Protein AF-A0A3D5VJE9-F1 (afdb_monomer_lite)

Sequence (98 aa):
QIQETRSFSAADHLKVIDEHVGPNLFDYIIVNNQPIGAELLQRYAEEGAEPVKIDWDQLRRLQVRVLAADLLQPGQVAWHNPRALAKIVLTKIASQSH

pLDDT: mean 87.35, std 10.51, range [47.81, 95.62]

Structure (mmCIF, N/CA/C/O backbone):
data_AF-A0A3D5VJE9-F1
#
_entry.id   AF-A0A3D5VJE9-F1
#
loop_
_atom_site.group_PDB
_atom_site.id
_atom_site.type_symbol
_atom_site.label_atom_id
_atom_site.label_alt_id
_atom_site.label_comp_id
_atom_site.label_asym_id
_atom_site.label_entity_id
_atom_site.label_seq_id
_atom_site.pdbx_PDB_ins_code
_atom_site.Cartn_x
_atom_site.Cartn_y
_atom_site.Cartn_z
_atom_site.occupancy
_atom_site.B_iso_or_equiv
_atom_site.auth_seq_id
_atom_site.auth_comp_id
_atom_site.auth_asym_id
_atom_site.auth_atom_id
_atom_site.pdbx_PDB_model_num
ATOM 1 N N . GLN A 1 1 ? 5.516 -11.100 -2.038 1.00 52.16 1 GLN A N 1
ATOM 2 C CA . GLN A 1 1 ? 6.845 -11.761 -1.968 1.00 52.16 1 GLN A CA 1
ATOM 3 C C . GLN A 1 1 ? 6.814 -13.047 -2.788 1.00 52.16 1 GLN A C 1
ATOM 5 O O . GLN A 1 1 ? 5.750 -13.641 -2.903 1.00 52.16 1 GLN A O 1
ATOM 10 N N . ILE A 1 2 ? 7.959 -13.480 -3.337 1.00 51.78 2 ILE A N 1
ATOM 11 C CA . ILE A 1 2 ? 8.064 -14.558 -4.352 1.00 51.78 2 ILE A CA 1
ATOM 12 C C . ILE A 1 2 ? 7.675 -15.959 -3.822 1.00 51.78 2 ILE A C 1
ATOM 14 O O . ILE A 1 2 ? 7.455 -16.867 -4.616 1.00 51.78 2 ILE A O 1
ATOM 18 N N . GLN A 1 3 ? 7.514 -16.146 -2.506 1.00 47.81 3 GLN A N 1
ATOM 19 C CA . GLN A 1 3 ? 7.205 -17.460 -1.912 1.00 47.81 3 GLN A CA 1
ATOM 20 C C . GLN A 1 3 ? 5.959 -17.501 -1.012 1.00 47.81 3 GLN A C 1
ATOM 22 O O . GLN A 1 3 ? 5.559 -18.584 -0.606 1.00 47.81 3 GLN A O 1
ATOM 27 N N . GLU A 1 4 ? 5.312 -16.363 -0.746 1.00 54.59 4 GLU A N 1
ATOM 28 C CA . GLU A 1 4 ? 4.128 -16.313 0.132 1.00 54.59 4 GLU A CA 1
ATOM 29 C C . GLU A 1 4 ? 2.846 -15.913 -0.612 1.00 54.59 4 GLU A C 1
ATOM 31 O O . GLU A 1 4 ? 1.769 -16.392 -0.282 1.00 54.59 4 GLU A O 1
ATOM 36 N N . THR A 1 5 ? 2.942 -15.052 -1.633 1.00 59.22 5 THR A N 1
ATOM 37 C CA . THR A 1 5 ? 1.775 -14.334 -2.183 1.00 59.22 5 THR A CA 1
ATOM 38 C C . THR A 1 5 ? 1.803 -14.224 -3.705 1.00 59.22 5 THR A C 1
ATOM 40 O O . THR A 1 5 ? 1.567 -13.158 -4.279 1.00 59.22 5 THR A O 1
ATOM 43 N N . ARG A 1 6 ? 2.132 -15.324 -4.395 1.00 62.53 6 ARG A N 1
ATOM 44 C CA . ARG A 1 6 ? 2.125 -15.341 -5.865 1.00 62.53 6 ARG A CA 1
ATOM 45 C C . ARG A 1 6 ? 0.708 -15.023 -6.360 1.00 62.53 6 ARG A C 1
ATOM 47 O O . ARG A 1 6 ? -0.243 -15.702 -5.984 1.00 62.53 6 ARG A O 1
ATOM 54 N N . SER A 1 7 ? 0.575 -13.970 -7.161 1.00 72.44 7 SER A N 1
ATOM 55 C CA . SER A 1 7 ? -0.685 -13.497 -7.752 1.00 72.44 7 SER A CA 1
ATOM 56 C C . SER A 1 7 ? -1.771 -13.016 -6.796 1.00 72.44 7 SER A C 1
ATOM 58 O O . SER A 1 7 ? -2.896 -12.791 -7.240 1.00 72.44 7 SER A O 1
ATOM 60 N N . PHE A 1 8 ? -1.455 -12.788 -5.521 1.00 85.62 8 PHE A N 1
ATOM 61 C CA . PHE A 1 8 ? -2.442 -12.239 -4.597 1.00 85.62 8 PHE A CA 1
ATOM 62 C C . PHE A 1 8 ? -2.766 -10.787 -4.947 1.00 85.62 8 PHE A C 1
ATOM 64 O O . PHE A 1 8 ? -1.885 -9.928 -5.067 1.00 85.62 8 PHE A O 1
ATOM 71 N N . SER A 1 9 ? -4.057 -10.495 -5.038 1.00 91.94 9 SER A N 1
ATOM 72 C CA . SER A 1 9 ? -4.564 -9.131 -4.987 1.00 91.94 9 SER A CA 1
ATOM 73 C C . SER A 1 9 ? -4.491 -8.580 -3.561 1.00 91.94 9 SER A C 1
ATOM 75 O O . SER A 1 9 ? -4.343 -9.322 -2.588 1.00 91.94 9 SER A O 1
ATOM 77 N N . ALA A 1 10 ? -4.643 -7.266 -3.406 1.00 92.75 10 ALA A N 1
ATOM 78 C CA . ALA A 1 10 ? -4.773 -6.641 -2.089 1.00 92.75 10 ALA A CA 1
ATOM 79 C C . ALA A 1 10 ? -5.939 -7.241 -1.274 1.00 92.75 10 ALA A C 1
ATOM 81 O O . ALA A 1 10 ? -5.850 -7.339 -0.053 1.00 92.75 10 ALA A O 1
ATOM 82 N N . ALA A 1 11 ? -7.006 -7.688 -1.945 1.00 93.69 11 ALA A N 1
ATOM 83 C CA . ALA A 1 11 ? -8.129 -8.350 -1.293 1.00 93.69 11 ALA A CA 1
ATOM 84 C C . ALA A 1 11 ? -7.789 -9.767 -0.814 1.00 93.69 11 ALA A C 1
ATOM 86 O O . ALA A 1 11 ? -8.227 -10.157 0.264 1.00 93.69 11 ALA A O 1
ATOM 87 N N . ASP A 1 12 ? -6.982 -10.516 -1.569 1.00 93.25 12 ASP A N 1
ATOM 88 C CA . ASP A 1 12 ? -6.551 -11.858 -1.157 1.00 93.25 12 ASP A CA 1
ATOM 89 C C . ASP A 1 12 ? -5.649 -11.786 0.079 1.00 93.25 12 ASP A C 1
ATOM 91 O O . ASP A 1 12 ? -5.786 -12.601 0.986 1.00 93.25 12 ASP A O 1
ATOM 95 N N . HIS A 1 13 ? -4.801 -10.754 0.178 1.00 92.62 13 HIS A N 1
ATOM 96 C CA . HIS A 1 13 ? -4.040 -10.496 1.404 1.00 92.62 13 HIS A CA 1
ATOM 97 C C . HIS A 1 13 ? -4.971 -10.269 2.604 1.00 92.62 13 HIS A C 1
ATOM 99 O O . HIS A 1 13 ? -4.769 -10.874 3.653 1.00 92.62 13 HIS A O 1
ATOM 105 N N . LEU A 1 14 ? -6.003 -9.429 2.452 1.00 92.75 14 LEU A N 1
ATOM 106 C CA . LEU A 1 14 ? -6.957 -9.151 3.529 1.00 92.75 14 LEU A CA 1
ATOM 107 C C . LEU A 1 14 ? -7.725 -10.412 3.951 1.00 92.75 14 LEU A C 1
ATOM 109 O O . LEU A 1 14 ? -7.805 -10.696 5.141 1.00 92.75 14 LEU A O 1
ATOM 113 N N . LYS A 1 15 ? -8.208 -11.203 2.985 1.00 91.69 15 LYS A N 1
ATOM 114 C CA . LYS A 1 15 ? -8.903 -12.472 3.248 1.00 91.69 15 LYS A CA 1
ATOM 115 C C . LYS A 1 15 ? -8.055 -13.446 4.047 1.00 91.69 15 LYS A C 1
ATOM 117 O O . LYS A 1 15 ? -8.544 -14.002 5.020 1.00 91.69 15 LYS A O 1
ATOM 122 N N . VAL A 1 16 ? -6.794 -13.637 3.657 1.00 92.38 16 VAL A N 1
ATOM 123 C CA . VAL A 1 16 ? -5.907 -14.548 4.385 1.00 92.38 16 VAL A CA 1
ATOM 124 C C . VAL A 1 16 ? -5.707 -14.064 5.813 1.00 92.38 16 VAL A C 1
ATOM 126 O O . VAL A 1 16 ? -5.736 -14.877 6.729 1.00 92.38 16 VAL A O 1
ATOM 129 N N . ILE A 1 17 ? -5.556 -12.759 6.048 1.00 92.31 17 ILE A N 1
ATOM 130 C CA . ILE A 1 17 ? -5.446 -12.263 7.423 1.00 92.31 17 ILE A CA 1
ATOM 131 C C . ILE A 1 17 ? -6.750 -12.526 8.191 1.00 92.31 17 ILE A C 1
ATOM 133 O O . ILE A 1 17 ? -6.686 -13.097 9.278 1.00 92.31 17 ILE A O 1
ATOM 137 N N . ASP A 1 18 ? -7.912 -12.197 7.618 1.00 92.12 18 ASP A N 1
ATOM 138 C CA . ASP A 1 18 ? -9.228 -12.448 8.226 1.00 92.12 18 ASP A CA 1
ATOM 139 C C . ASP A 1 18 ? -9.449 -13.940 8.554 1.00 92.12 18 ASP A C 1
ATOM 141 O O . ASP A 1 18 ? -10.021 -14.267 9.592 1.00 92.12 18 ASP A O 1
ATOM 145 N N . GLU A 1 19 ? -8.962 -14.863 7.719 1.00 92.06 19 GLU A N 1
ATOM 146 C CA . GLU A 1 19 ? -9.009 -16.311 7.977 1.00 92.06 19 GLU A CA 1
ATOM 147 C C . GLU A 1 19 ? -8.200 -16.719 9.219 1.00 92.06 19 GLU A C 1
ATOM 149 O O . GLU A 1 19 ? -8.569 -17.668 9.911 1.00 92.06 19 GLU A O 1
ATOM 154 N N . HIS A 1 20 ? -7.115 -16.002 9.525 1.00 93.06 20 HIS A N 1
ATOM 155 C CA . HIS A 1 20 ? -6.239 -16.310 10.658 1.00 93.06 20 HIS A CA 1
ATOM 156 C C . HIS A 1 20 ? -6.679 -15.642 11.965 1.00 93.06 20 HIS A C 1
ATOM 158 O O . HIS A 1 20 ? -6.444 -16.201 13.037 1.00 93.06 20 HIS A O 1
ATOM 164 N N . VAL A 1 21 ? -7.275 -14.446 11.903 1.00 93.56 21 VAL A N 1
ATOM 165 C CA . VAL A 1 21 ? -7.561 -13.622 13.098 1.00 93.56 21 VAL A CA 1
ATOM 166 C C . VAL A 1 21 ? -9.046 -13.316 13.312 1.00 93.56 21 VAL A C 1
ATOM 168 O O . VAL A 1 21 ? -9.409 -12.774 14.355 1.00 93.56 21 VAL A O 1
ATOM 171 N N . GLY A 1 22 ? -9.905 -13.701 12.368 1.00 89.44 22 GLY A N 1
ATOM 172 C CA . GLY A 1 22 ? -11.334 -13.400 12.348 1.00 89.44 22 GLY A CA 1
ATOM 173 C C . GLY A 1 22 ? -11.680 -12.195 11.456 1.00 89.44 22 GLY A C 1
ATOM 174 O O . GLY A 1 22 ? -10.834 -11.332 11.223 1.00 89.44 22 GLY A O 1
ATOM 175 N N . PRO A 1 23 ? -12.928 -12.118 10.954 1.00 88.62 23 PRO A N 1
ATOM 176 C CA . PRO A 1 23 ? -13.353 -11.073 10.025 1.00 88.62 23 PRO A CA 1
ATOM 177 C C . PRO A 1 23 ? -13.542 -9.713 10.710 1.00 88.62 23 PRO A C 1
ATOM 179 O O . PRO A 1 23 ? -13.791 -9.636 11.914 1.00 88.62 23 PRO A O 1
ATOM 182 N N . ASN A 1 24 ? -13.556 -8.644 9.907 1.00 84.88 24 ASN A N 1
ATOM 183 C CA . ASN A 1 24 ? -13.854 -7.263 10.322 1.00 84.88 24 ASN A CA 1
ATOM 184 C C . ASN A 1 24 ? -12.845 -6.651 11.312 1.00 84.88 24 ASN A C 1
ATOM 186 O O . ASN A 1 24 ? -13.200 -5.748 12.070 1.00 84.88 24 ASN A O 1
ATOM 190 N N . LEU A 1 25 ? -11.590 -7.111 11.307 1.00 90.00 25 LEU A N 1
ATOM 191 C CA . LEU A 1 25 ? -10.537 -6.497 12.121 1.00 90.00 25 LEU A CA 1
ATOM 192 C C . LEU A 1 25 ? -10.061 -5.149 11.551 1.00 90.00 25 LEU A C 1
ATOM 194 O O . LEU A 1 25 ? -9.640 -4.271 12.303 1.00 90.00 25 LEU A O 1
ATOM 198 N N . PHE A 1 26 ? -10.106 -4.980 10.227 1.00 92.06 26 PHE A N 1
ATOM 199 C CA . PHE A 1 26 ? -9.548 -3.811 9.549 1.00 92.06 26 PHE A CA 1
ATOM 200 C C . PHE A 1 26 ? -10.631 -2.894 8.984 1.00 92.06 26 PHE A C 1
ATOM 202 O O . PHE A 1 26 ? -11.369 -3.266 8.075 1.00 92.06 26 PHE A O 1
ATOM 209 N N . ASP A 1 27 ? -10.648 -1.641 9.439 1.00 91.88 27 ASP A N 1
ATOM 210 C CA . ASP A 1 27 ? -11.508 -0.597 8.866 1.00 91.88 27 ASP A CA 1
ATOM 211 C C . ASP A 1 27 ? -10.982 -0.053 7.528 1.00 91.88 27 ASP A C 1
ATOM 213 O O . ASP A 1 27 ? -11.751 0.434 6.691 1.00 91.88 27 ASP A O 1
ATOM 217 N N . TYR A 1 28 ? -9.658 -0.085 7.338 1.00 94.12 28 TYR A N 1
ATOM 218 C CA . TYR A 1 28 ? -8.969 0.516 6.197 1.00 94.12 28 TYR A CA 1
ATOM 219 C C . TYR A 1 28 ? -7.888 -0.394 5.629 1.00 94.12 28 TYR A C 1
ATOM 221 O O . TYR A 1 28 ? -7.193 -1.093 6.360 1.00 94.12 28 TYR A O 1
ATOM 229 N N . ILE A 1 29 ? -7.675 -0.270 4.322 1.00 94.88 29 ILE A N 1
ATOM 230 C CA . ILE A 1 29 ? -6.505 -0.792 3.618 1.00 94.88 29 ILE A CA 1
ATOM 231 C C . ILE A 1 29 ? -5.879 0.339 2.804 1.00 94.88 29 ILE A C 1
ATOM 233 O O . ILE A 1 29 ? -6.589 1.103 2.147 1.00 94.88 29 ILE A O 1
ATOM 237 N N . ILE A 1 30 ? -4.553 0.463 2.854 1.00 95.62 30 ILE A N 1
ATOM 238 C CA . ILE A 1 30 ? -3.808 1.444 2.062 1.00 95.62 30 ILE A CA 1
ATOM 239 C C . ILE A 1 30 ? -3.157 0.720 0.883 1.00 95.62 30 ILE A C 1
ATOM 241 O O . ILE A 1 30 ? -2.448 -0.263 1.084 1.00 95.62 30 ILE A O 1
ATOM 245 N N . VAL A 1 31 ? -3.381 1.203 -0.340 1.00 94.50 31 VAL A N 1
ATOM 246 C CA . VAL A 1 31 ? -2.839 0.601 -1.569 1.00 94.50 31 VAL A CA 1
ATOM 247 C C . VAL A 1 31 ? -2.087 1.629 -2.412 1.00 94.50 31 VAL A C 1
ATOM 249 O O . VAL A 1 31 ? -2.455 2.804 -2.468 1.00 94.50 31 VAL A O 1
ATOM 252 N N . ASN A 1 32 ? -1.029 1.184 -3.093 1.00 93.38 32 ASN A N 1
ATOM 253 C CA . ASN A 1 32 ? -0.314 2.022 -4.051 1.00 93.38 32 ASN A CA 1
ATOM 254 C C . ASN A 1 32 ? -1.087 2.106 -5.375 1.00 93.38 32 ASN A C 1
ATOM 256 O O . ASN A 1 32 ? -1.290 1.083 -6.020 1.00 93.38 32 ASN A O 1
ATOM 260 N N . ASN A 1 33 ? -1.435 3.316 -5.809 1.00 90.75 33 ASN A N 1
ATOM 261 C CA . ASN A 1 33 ? -2.095 3.574 -7.093 1.00 90.75 33 ASN A CA 1
ATOM 262 C C . ASN A 1 33 ? -1.150 4.157 -8.158 1.00 90.75 33 ASN A C 1
ATOM 264 O O . ASN A 1 33 ? -1.563 4.409 -9.289 1.00 90.75 33 ASN A O 1
ATOM 268 N N . GLN A 1 34 ? 0.122 4.361 -7.812 1.00 91.44 34 GLN A N 1
ATOM 269 C CA . GLN A 1 34 ? 1.119 4.843 -8.756 1.00 91.44 34 GLN A CA 1
ATOM 270 C C . GLN A 1 34 ? 1.531 3.721 -9.719 1.00 91.44 34 GLN A C 1
ATOM 272 O O . GLN A 1 34 ? 1.889 2.632 -9.251 1.00 91.44 34 GLN A O 1
ATOM 277 N N . PRO A 1 35 ? 1.558 3.966 -11.041 1.00 88.75 35 PRO A N 1
ATOM 278 C CA . PRO A 1 35 ? 2.073 2.995 -11.996 1.00 88.75 35 PRO A CA 1
ATOM 279 C C . PRO A 1 35 ? 3.566 2.734 -11.758 1.00 88.75 35 PRO A C 1
ATOM 281 O O . PRO A 1 35 ? 4.351 3.657 -11.531 1.00 88.75 35 PRO A O 1
ATOM 284 N N . ILE A 1 36 ? 3.965 1.465 -11.841 1.00 89.56 36 ILE A N 1
ATOM 285 C CA . ILE A 1 36 ? 5.371 1.051 -11.793 1.00 89.56 36 ILE A CA 1
ATOM 286 C C . ILE A 1 36 ? 5.919 1.071 -13.224 1.00 89.56 36 ILE A C 1
ATOM 288 O O . ILE A 1 36 ? 5.271 0.582 -14.148 1.00 89.56 36 ILE A O 1
ATOM 292 N N . GLY A 1 37 ? 7.106 1.652 -13.413 1.00 89.56 37 GLY A N 1
ATOM 293 C CA . GLY A 1 37 ? 7.751 1.737 -14.725 1.00 89.56 37 GLY A CA 1
ATOM 294 C C . GLY A 1 37 ? 8.053 0.360 -15.328 1.00 89.56 37 GLY A C 1
ATOM 295 O O . GLY A 1 37 ? 8.382 -0.580 -14.607 1.00 89.56 37 GLY A O 1
ATOM 296 N N . ALA A 1 38 ? 7.976 0.254 -16.658 1.00 89.62 38 ALA A N 1
ATOM 297 C CA . ALA A 1 38 ? 8.102 -1.013 -17.386 1.00 89.62 38 ALA A CA 1
ATOM 298 C C . ALA A 1 38 ? 9.426 -1.754 -17.120 1.00 89.62 38 ALA A C 1
ATOM 300 O O . ALA A 1 38 ? 9.418 -2.967 -16.949 1.00 89.62 38 ALA A O 1
ATOM 301 N N . GLU A 1 39 ? 10.541 -1.029 -17.017 1.00 89.81 39 GLU A N 1
ATOM 302 C CA . GLU A 1 39 ? 11.856 -1.606 -16.701 1.00 89.81 39 GLU A CA 1
ATOM 303 C C . GLU A 1 39 ? 11.866 -2.291 -15.325 1.00 89.81 39 GLU A C 1
ATOM 305 O O . GLU A 1 39 ? 12.363 -3.405 -15.166 1.00 89.81 39 GLU A O 1
ATOM 310 N N . LEU A 1 40 ? 11.247 -1.654 -14.328 1.00 88.38 40 LEU A N 1
ATOM 311 C CA . LEU A 1 40 ? 11.162 -2.195 -12.976 1.00 88.38 40 LEU A CA 1
ATOM 312 C C . LEU A 1 40 ? 10.185 -3.376 -12.898 1.00 88.38 40 LEU A C 1
ATOM 314 O O . LEU A 1 40 ? 10.451 -4.346 -12.192 1.00 88.38 40 LEU A O 1
ATOM 318 N N . LEU A 1 41 ? 9.086 -3.329 -13.658 1.00 89.81 41 LEU A N 1
ATOM 319 C CA . LEU A 1 41 ? 8.179 -4.469 -13.819 1.00 89.81 41 LEU A CA 1
ATOM 320 C C . LEU A 1 41 ? 8.885 -5.673 -14.442 1.00 89.81 41 LEU A C 1
ATOM 322 O O . LEU A 1 41 ? 8.683 -6.792 -13.977 1.00 89.81 41 LEU A O 1
ATOM 326 N N . GLN A 1 42 ? 9.714 -5.448 -15.463 1.00 90.19 42 GLN A N 1
ATOM 327 C CA . GLN A 1 42 ? 10.480 -6.509 -16.103 1.00 90.19 42 GLN A CA 1
ATOM 328 C C . GLN A 1 42 ? 11.471 -7.141 -15.122 1.00 90.19 42 GLN A C 1
ATOM 330 O O . GLN A 1 42 ? 11.469 -8.361 -14.985 1.00 90.19 42 GLN A O 1
ATOM 335 N N . ARG A 1 43 ? 12.243 -6.331 -14.382 1.00 88.94 43 ARG A N 1
ATOM 336 C CA . ARG A 1 43 ? 13.147 -6.844 -13.338 1.00 88.94 43 ARG A CA 1
ATOM 337 C C . ARG A 1 43 ? 12.387 -7.692 -12.315 1.00 88.94 43 ARG A C 1
ATOM 339 O O . ARG A 1 43 ? 12.823 -8.791 -11.992 1.00 88.94 43 ARG A O 1
ATOM 346 N N . TYR A 1 44 ? 11.238 -7.217 -11.830 1.00 86.31 44 TYR A N 1
ATOM 347 C CA . TYR A 1 44 ? 10.432 -8.005 -10.896 1.00 86.31 44 TYR A CA 1
ATOM 348 C C . TYR A 1 44 ? 9.942 -9.314 -11.510 1.00 86.31 44 TYR A C 1
ATOM 350 O O . TYR A 1 44 ? 10.036 -10.347 -10.851 1.00 86.31 44 TYR A O 1
ATOM 358 N N . ALA A 1 45 ? 9.502 -9.307 -12.768 1.00 86.88 45 ALA A N 1
ATOM 359 C CA . ALA A 1 45 ? 9.082 -10.521 -13.457 1.00 86.88 45 ALA A CA 1
ATOM 360 C C . ALA A 1 45 ? 10.234 -11.533 -13.618 1.00 86.88 45 ALA A C 1
ATOM 362 O O . ALA A 1 45 ? 10.015 -12.728 -13.418 1.00 86.88 45 ALA A O 1
ATOM 363 N N . GLU A 1 46 ? 11.453 -11.070 -13.919 1.00 88.75 46 GLU A N 1
ATOM 364 C CA . GLU A 1 46 ? 12.672 -11.895 -13.984 1.00 88.75 46 GLU A CA 1
ATOM 365 C C . GLU A 1 46 ? 13.017 -12.519 -12.621 1.00 88.75 46 GLU A C 1
ATOM 367 O O . GLU A 1 46 ? 13.427 -13.677 -12.549 1.00 88.75 46 GLU A O 1
ATOM 372 N N . GLU A 1 47 ? 12.771 -11.791 -11.529 1.00 85.88 47 GLU A N 1
ATOM 373 C CA . GLU A 1 47 ? 12.893 -12.288 -10.153 1.00 85.88 47 GLU A CA 1
ATOM 374 C C . GLU A 1 47 ? 11.702 -13.177 -9.729 1.00 85.88 47 GLU A C 1
ATOM 376 O O . GLU A 1 47 ? 11.701 -13.749 -8.640 1.00 85.88 47 GLU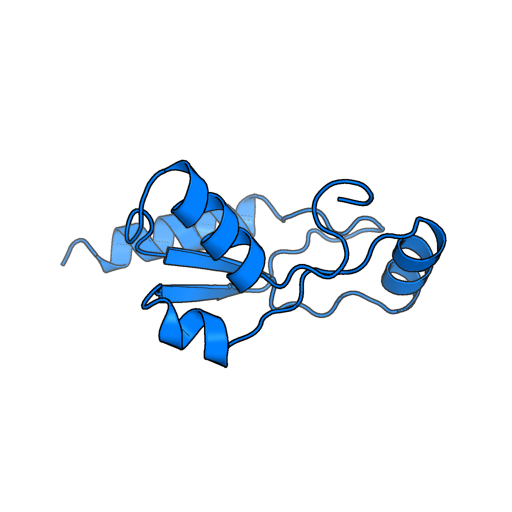 A O 1
ATOM 381 N N . GLY A 1 48 ? 10.677 -13.335 -10.575 1.00 82.94 48 GLY A N 1
ATOM 382 C CA . GLY A 1 48 ? 9.466 -14.105 -10.277 1.00 82.94 48 GLY A CA 1
ATOM 383 C C . GLY A 1 48 ? 8.465 -13.385 -9.365 1.00 82.94 48 GLY A C 1
ATOM 384 O O . GLY A 1 48 ? 7.563 -14.028 -8.819 1.00 82.94 48 GLY A O 1
ATOM 385 N N . ALA A 1 49 ? 8.626 -12.0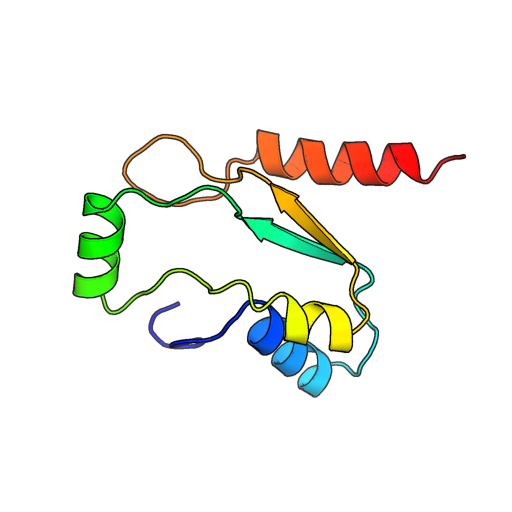74 -9.188 1.00 83.69 49 ALA A N 1
ATOM 386 C CA . ALA A 1 49 ? 7.730 -11.184 -8.465 1.00 83.69 49 ALA A CA 1
ATOM 387 C C . ALA A 1 49 ? 6.778 -10.447 -9.419 1.00 83.69 49 ALA A C 1
ATOM 389 O O . ALA A 1 49 ? 7.101 -10.143 -10.564 1.00 83.69 49 ALA A O 1
ATOM 390 N N . GLU A 1 50 ? 5.601 -10.091 -8.915 1.00 84.75 50 GLU A N 1
ATOM 391 C CA . GLU A 1 50 ? 4.659 -9.225 -9.618 1.00 84.75 50 GLU A CA 1
ATOM 392 C C . GLU A 1 50 ? 4.076 -8.186 -8.651 1.00 84.75 50 GLU A C 1
ATOM 394 O O . GLU A 1 50 ? 3.986 -8.451 -7.445 1.00 84.75 50 GLU A O 1
ATOM 399 N N . PRO A 1 51 ? 3.689 -6.996 -9.139 1.00 85.94 51 PRO A N 1
ATOM 400 C CA . PRO A 1 51 ? 2.981 -6.029 -8.316 1.00 85.94 51 PRO A CA 1
ATOM 401 C C . PRO A 1 51 ? 1.657 -6.591 -7.804 1.00 85.94 51 PRO A C 1
ATOM 403 O O . PRO A 1 51 ? 0.924 -7.265 -8.530 1.00 85.94 51 PRO A O 1
ATOM 406 N N . VAL A 1 52 ? 1.309 -6.230 -6.570 1.00 89.12 52 VAL A N 1
ATOM 407 C CA . VAL A 1 52 ? 0.008 -6.564 -5.986 1.00 89.12 52 VAL A CA 1
ATOM 408 C C . VAL A 1 52 ? -1.096 -5.881 -6.791 1.00 89.12 52 VAL A C 1
ATOM 410 O O . VAL A 1 52 ? -1.110 -4.658 -6.942 1.00 89.12 52 VAL A O 1
ATOM 413 N N . LYS A 1 53 ? -2.042 -6.672 -7.301 1.00 90.19 53 LYS A N 1
ATOM 414 C CA . LYS A 1 53 ? -3.205 -6.159 -8.035 1.00 90.19 53 LYS A CA 1
ATOM 415 C C . LYS A 1 53 ? -4.215 -5.545 -7.069 1.00 90.19 53 LYS A C 1
ATOM 417 O O . LYS A 1 53 ? -4.481 -6.103 -6.005 1.00 90.19 53 LYS A O 1
ATOM 422 N N . ILE A 1 54 ? -4.833 -4.433 -7.459 1.00 91.81 54 ILE A N 1
ATOM 423 C CA . ILE A 1 54 ? -5.948 -3.848 -6.707 1.00 91.81 54 ILE A CA 1
ATOM 424 C C . ILE A 1 54 ? -7.259 -4.340 -7.325 1.00 91.81 54 ILE A C 1
ATOM 426 O O . ILE A 1 54 ? -7.717 -3.811 -8.337 1.00 91.81 54 ILE A O 1
ATOM 430 N N . ASP A 1 55 ? -7.858 -5.362 -6.715 1.00 92.31 55 ASP A N 1
ATOM 431 C CA . ASP A 1 55 ? -9.211 -5.817 -7.050 1.00 92.31 55 ASP A CA 1
ATOM 432 C C . ASP A 1 55 ? -10.236 -4.961 -6.290 1.00 92.31 55 ASP A C 1
ATOM 434 O O . ASP A 1 55 ? -10.608 -5.243 -5.148 1.00 92.31 55 ASP A O 1
ATOM 438 N N . TRP A 1 56 ? -10.656 -3.863 -6.919 1.00 91.94 56 TRP A N 1
ATOM 439 C CA . TRP A 1 56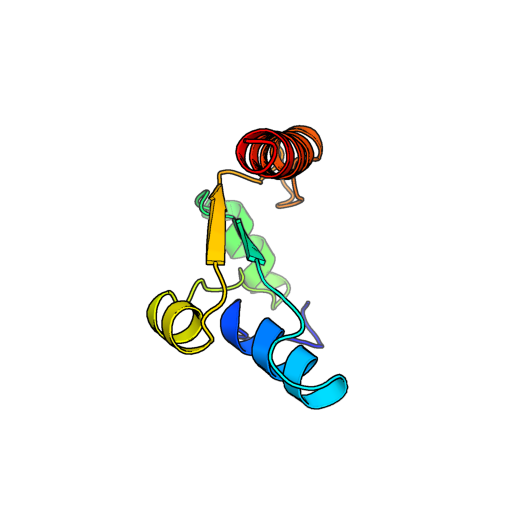 ? -11.597 -2.908 -6.333 1.00 91.94 56 TRP A CA 1
ATOM 440 C C . TRP A 1 56 ? -12.944 -3.531 -5.977 1.00 91.94 56 TRP A C 1
ATOM 442 O O . TRP A 1 56 ? -13.553 -3.144 -4.979 1.00 91.94 56 TRP A O 1
ATOM 452 N N . ASP A 1 57 ? -13.418 -4.481 -6.779 1.00 92.62 57 ASP A N 1
ATOM 453 C CA . ASP A 1 57 ? -14.726 -5.090 -6.574 1.00 92.62 57 ASP A CA 1
ATOM 454 C C . ASP A 1 57 ? -14.700 -6.067 -5.402 1.00 92.62 57 ASP A C 1
ATOM 456 O O . ASP A 1 57 ? -15.623 -6.054 -4.584 1.00 92.62 57 ASP A O 1
ATOM 460 N N . GLN A 1 58 ? -13.629 -6.852 -5.247 1.00 93.12 58 GLN A N 1
ATOM 461 C CA . GLN A 1 58 ? -13.442 -7.630 -4.025 1.00 93.12 58 GLN A CA 1
ATOM 462 C C . GLN A 1 58 ? -13.291 -6.746 -2.791 1.00 93.12 58 GLN A C 1
ATOM 464 O O . GLN A 1 58 ? -13.963 -7.002 -1.795 1.00 93.12 58 GLN A O 1
ATOM 469 N N . LEU A 1 59 ? -12.447 -5.710 -2.838 1.00 92.62 59 LEU A N 1
ATOM 470 C CA . LEU A 1 59 ? -12.231 -4.843 -1.675 1.00 92.62 59 LEU A CA 1
ATOM 471 C C . LEU A 1 59 ? -13.539 -4.184 -1.212 1.00 92.62 59 LEU A C 1
ATOM 473 O O . LEU A 1 59 ? -13.806 -4.127 -0.015 1.00 92.62 59 LEU A O 1
ATOM 477 N N . ARG A 1 60 ? -14.408 -3.775 -2.148 1.00 89.94 60 ARG A N 1
ATOM 478 C CA . ARG A 1 60 ? -15.758 -3.277 -1.825 1.00 89.94 60 ARG A CA 1
ATOM 479 C C . ARG A 1 60 ? -16.623 -4.329 -1.130 1.00 89.94 60 ARG A C 1
ATOM 481 O O . ARG A 1 60 ? -17.347 -3.988 -0.198 1.00 89.94 60 ARG A O 1
ATOM 488 N N . ARG A 1 61 ? -16.564 -5.594 -1.565 1.00 91.50 61 ARG A N 1
ATOM 489 C CA . ARG A 1 61 ? -17.318 -6.701 -0.944 1.00 91.50 61 ARG A CA 1
ATOM 490 C C . ARG A 1 61 ? -16.822 -7.039 0.459 1.00 91.50 61 ARG A C 1
ATOM 492 O O . ARG A 1 61 ? -17.631 -7.443 1.281 1.00 91.50 61 ARG A O 1
ATOM 499 N N . LEU A 1 62 ? -15.533 -6.838 0.730 1.00 90.44 62 LEU A N 1
ATOM 500 C CA . LEU A 1 62 ? -14.936 -7.007 2.060 1.00 90.44 62 LEU A CA 1
ATOM 501 C C . LEU A 1 62 ? -15.269 -5.851 3.022 1.00 90.44 62 LEU A C 1
ATOM 503 O O . LEU A 1 62 ? -14.812 -5.856 4.155 1.00 90.44 62 LEU A O 1
ATOM 507 N N . GLN A 1 63 ? -16.049 -4.853 2.581 1.00 89.56 63 GLN A N 1
ATOM 508 C CA . GLN A 1 63 ? -16.507 -3.706 3.381 1.00 89.56 63 GLN A CA 1
ATOM 509 C C . GLN A 1 63 ? -15.384 -2.870 4.030 1.00 89.56 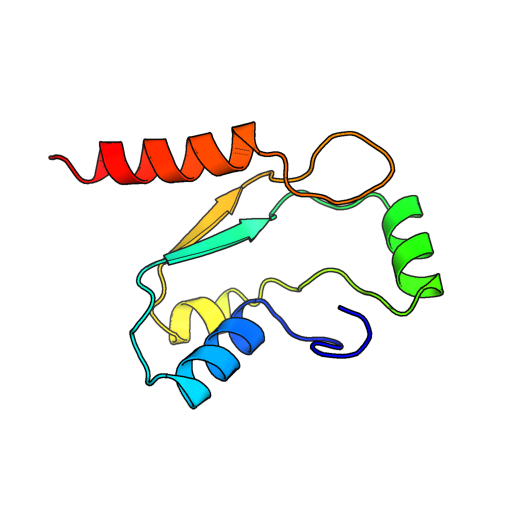63 GLN A C 1
ATOM 511 O O . GLN A 1 63 ? -15.654 -2.021 4.880 1.00 89.56 63 GLN A O 1
ATOM 516 N N . VAL A 1 64 ? -14.142 -3.032 3.568 1.00 92.81 64 VAL A N 1
ATOM 517 C CA . VAL A 1 64 ? -12.989 -2.233 3.988 1.00 92.81 64 VAL A CA 1
ATOM 518 C C . VAL A 1 64 ? -12.932 -0.918 3.207 1.00 92.81 64 VAL A C 1
ATOM 520 O O . VAL A 1 64 ? -13.227 -0.853 2.009 1.00 92.81 64 VAL A O 1
ATOM 523 N N . ARG A 1 65 ? -12.520 0.168 3.863 1.00 93.50 65 ARG A N 1
ATOM 524 C CA . ARG A 1 65 ? -12.331 1.465 3.202 1.00 93.50 65 ARG A CA 1
ATOM 525 C C . ARG A 1 65 ? -10.945 1.528 2.561 1.00 93.50 65 ARG A C 1
ATOM 527 O O . ARG A 1 65 ? -9.926 1.511 3.248 1.00 93.50 65 ARG A O 1
ATOM 534 N N . VAL A 1 66 ? -10.900 1.649 1.238 1.00 94.94 66 VAL A N 1
ATOM 535 C CA . VAL A 1 66 ? -9.636 1.690 0.490 1.00 94.94 66 VAL A CA 1
ATOM 536 C C . VAL A 1 66 ? -9.081 3.114 0.438 1.00 94.94 66 VAL A C 1
ATOM 538 O O . VAL A 1 66 ? -9.745 4.030 -0.046 1.00 94.94 66 VAL A O 1
ATOM 541 N N . LEU A 1 67 ? -7.848 3.297 0.910 1.00 94.81 67 LEU A N 1
ATOM 542 C CA . LEU A 1 67 ? -7.067 4.525 0.771 1.00 94.81 67 LEU A CA 1
ATOM 543 C C . LEU A 1 67 ? -6.001 4.312 -0.305 1.00 94.81 67 LEU A C 1
ATOM 545 O O . LEU A 1 67 ? -5.017 3.608 -0.092 1.00 94.81 67 LEU A O 1
ATOM 549 N N . ALA A 1 68 ? -6.202 4.913 -1.471 1.00 94.31 68 ALA A N 1
ATOM 550 C CA . ALA A 1 68 ? -5.310 4.762 -2.612 1.00 94.31 68 ALA A CA 1
ATOM 551 C C . ALA A 1 68 ? -4.469 6.021 -2.807 1.00 94.31 68 ALA A C 1
ATOM 553 O O . ALA A 1 68 ? -5.006 7.129 -2.785 1.00 94.31 68 ALA A O 1
ATOM 554 N N . ALA A 1 69 ? -3.163 5.862 -3.000 1.00 94.19 69 ALA A N 1
ATOM 555 C CA . ALA A 1 69 ? -2.271 6.995 -3.209 1.00 94.19 69 ALA A CA 1
ATOM 556 C C . ALA A 1 69 ? -0.996 6.603 -3.947 1.00 94.19 69 ALA A C 1
ATOM 558 O O . ALA A 1 69 ? -0.662 5.422 -4.062 1.00 94.19 69 ALA A O 1
ATOM 559 N N . ASP A 1 70 ? -0.256 7.619 -4.377 1.00 93.56 70 ASP A 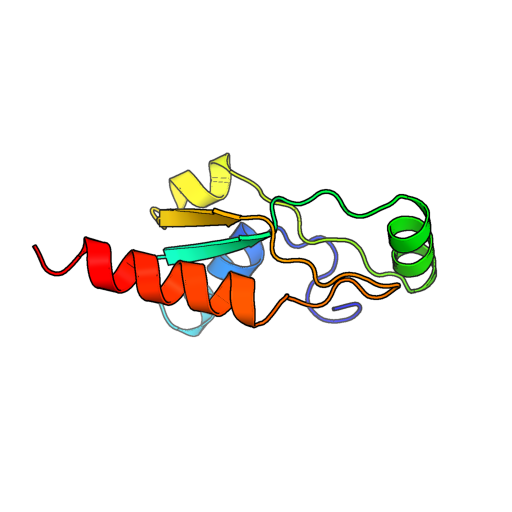N 1
ATOM 560 C CA . ASP A 1 70 ? 1.074 7.438 -4.932 1.00 93.56 70 ASP A CA 1
ATOM 561 C C . ASP A 1 70 ? 2.066 7.229 -3.796 1.00 93.56 70 ASP A C 1
ATOM 563 O O . ASP A 1 70 ? 2.397 8.146 -3.037 1.00 93.56 70 ASP A O 1
ATOM 567 N N . LEU A 1 71 ? 2.472 5.974 -3.634 1.00 93.19 71 LEU A N 1
ATOM 568 C CA . LEU A 1 71 ? 3.237 5.533 -2.483 1.00 93.19 71 LEU A CA 1
ATOM 569 C C . LEU A 1 71 ? 4.649 5.127 -2.842 1.00 93.19 71 LEU A C 1
ATOM 571 O O . LEU A 1 71 ? 5.350 4.717 -1.931 1.00 93.19 71 LEU A O 1
ATOM 575 N N . LEU A 1 72 ? 5.095 5.198 -4.093 1.00 91.38 72 LEU A N 1
ATOM 576 C CA . LEU A 1 72 ? 6.440 4.740 -4.430 1.00 91.38 72 LEU A CA 1
ATOM 577 C C . LEU A 1 72 ? 7.474 5.819 -4.116 1.00 91.38 72 LEU A C 1
ATOM 579 O O . LEU A 1 72 ? 7.280 7.012 -4.362 1.00 91.38 72 LEU A O 1
ATOM 583 N N . GLN A 1 73 ? 8.606 5.397 -3.562 1.00 89.25 73 GLN A N 1
ATOM 584 C CA . GLN A 1 73 ? 9.786 6.246 -3.510 1.00 89.25 73 GLN A CA 1
ATOM 585 C C . GLN A 1 73 ? 10.409 6.372 -4.913 1.00 89.25 73 GLN A C 1
ATOM 587 O O . GLN A 1 73 ? 10.346 5.425 -5.701 1.00 89.25 73 GLN A O 1
ATOM 592 N N . PRO A 1 74 ? 11.058 7.501 -5.237 1.00 80.56 74 PRO A N 1
ATOM 593 C CA . PRO A 1 74 ? 11.865 7.600 -6.448 1.00 80.56 74 PRO A CA 1
ATOM 594 C C . PRO A 1 74 ? 13.031 6.601 -6.419 1.00 80.56 74 PRO A C 1
ATOM 596 O O . PRO A 1 74 ? 13.687 6.447 -5.389 1.00 80.56 74 PRO A O 1
ATOM 599 N N . GLY A 1 75 ? 13.327 5.962 -7.553 1.00 79.88 75 GLY A N 1
ATOM 600 C CA . GLY A 1 75 ? 14.501 5.101 -7.709 1.00 79.88 75 GLY A CA 1
ATOM 601 C C . GLY A 1 75 ? 14.219 3.806 -8.466 1.00 79.88 75 GLY A C 1
ATOM 602 O O . GLY A 1 75 ? 13.196 3.662 -9.127 1.00 79.88 75 GLY A O 1
ATOM 603 N N . GLN A 1 76 ? 15.154 2.860 -8.358 1.00 74.38 76 GLN A N 1
ATOM 604 C CA . GLN A 1 76 ? 15.105 1.563 -9.050 1.00 74.38 76 GLN A CA 1
ATOM 605 C C . GLN A 1 76 ? 14.441 0.448 -8.228 1.00 74.38 76 GLN A C 1
ATOM 607 O O . GLN A 1 76 ? 14.540 -0.724 -8.584 1.00 74.38 76 GLN A O 1
ATOM 612 N N . VAL A 1 77 ? 13.815 0.791 -7.099 1.00 79.56 77 VAL A N 1
ATOM 613 C CA . VAL A 1 77 ? 13.154 -0.166 -6.208 1.00 79.56 77 VAL A CA 1
ATOM 614 C C . VAL A 1 77 ? 11.810 0.412 -5.778 1.00 79.56 77 VAL A C 1
ATOM 616 O O . VAL A 1 77 ? 11.756 1.533 -5.272 1.00 79.56 77 VAL A O 1
ATOM 619 N N . ALA A 1 78 ? 10.733 -0.355 -5.953 1.00 82.56 78 ALA A N 1
ATOM 620 C CA . ALA A 1 78 ? 9.360 0.025 -5.624 1.00 82.56 78 ALA A CA 1
ATOM 621 C C . ALA A 1 78 ? 9.070 -0.104 -4.117 1.00 82.56 78 ALA A C 1
ATOM 623 O O . ALA A 1 78 ? 8.153 -0.810 -3.700 1.00 82.56 78 ALA A O 1
ATOM 624 N N . TRP A 1 79 ? 9.866 0.558 -3.279 1.00 88.44 79 TRP A N 1
ATOM 625 C CA . TRP A 1 79 ? 9.553 0.688 -1.855 1.00 88.44 79 TRP A CA 1
ATOM 626 C C . TRP A 1 79 ? 8.571 1.822 -1.602 1.00 88.44 79 TRP A C 1
ATOM 628 O O . TRP A 1 79 ? 8.470 2.777 -2.377 1.00 88.44 79 TRP A O 1
ATOM 638 N N . HIS A 1 80 ? 7.875 1.728 -0.472 1.00 89.62 80 HIS A N 1
ATOM 639 C CA . HIS A 1 80 ? 6.983 2.787 -0.046 1.00 89.62 80 HIS A CA 1
ATOM 640 C C . HIS A 1 80 ? 7.754 4.045 0.369 1.00 89.62 80 HIS A C 1
ATOM 642 O O . HIS A 1 80 ? 8.689 3.984 1.162 1.00 89.62 80 HIS A O 1
ATOM 648 N N . ASN A 1 81 ? 7.317 5.203 -0.120 1.00 92.88 81 ASN A N 1
ATOM 649 C CA . ASN A 1 81 ? 7.758 6.508 0.334 1.00 92.88 81 ASN A CA 1
ATOM 650 C C . ASN A 1 81 ? 7.205 6.754 1.750 1.00 92.88 81 ASN A C 1
ATOM 652 O O . ASN A 1 81 ? 5.994 6.957 1.909 1.00 92.88 81 ASN A O 1
ATOM 656 N N . PRO A 1 82 ? 8.063 6.804 2.785 1.00 92.12 82 PRO A N 1
ATOM 657 C CA . PRO A 1 82 ? 7.609 6.914 4.168 1.00 92.12 82 PRO A CA 1
ATOM 658 C C . PRO A 1 82 ? 6.875 8.233 4.440 1.00 92.12 82 PRO A C 1
ATOM 660 O O . PRO A 1 82 ? 5.953 8.264 5.251 1.00 92.12 82 PRO A O 1
ATOM 663 N N . ARG A 1 83 ? 7.225 9.322 3.738 1.00 93.69 83 ARG A N 1
ATOM 664 C CA . ARG A 1 83 ? 6.543 10.618 3.887 1.00 93.69 83 ARG A CA 1
ATOM 665 C C . ARG A 1 83 ? 5.139 10.587 3.292 1.00 93.69 83 ARG A C 1
ATOM 667 O O . ARG A 1 83 ? 4.220 11.133 3.897 1.00 93.69 83 ARG A O 1
ATOM 674 N N . ALA A 1 84 ? 4.972 9.956 2.129 1.00 92.88 84 ALA A N 1
ATOM 675 C CA . ALA A 1 84 ? 3.661 9.803 1.499 1.00 92.88 84 ALA A CA 1
ATOM 676 C C . ALA A 1 84 ? 2.741 8.929 2.362 1.00 92.88 84 ALA A C 1
ATOM 678 O O . ALA A 1 84 ? 1.606 9.316 2.638 1.00 92.88 84 ALA A O 1
ATOM 679 N N . LEU A 1 85 ? 3.266 7.808 2.869 1.00 93.50 85 LEU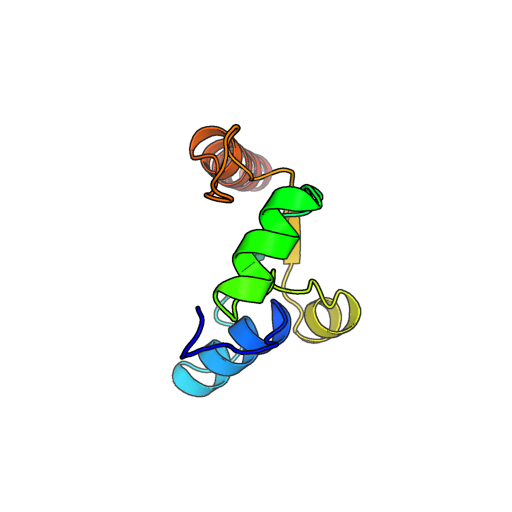 A N 1
ATOM 680 C CA . LEU A 1 85 ? 2.525 6.913 3.753 1.00 93.50 85 LEU A CA 1
ATOM 681 C C . LEU A 1 85 ? 2.110 7.614 5.056 1.00 93.50 85 LEU A C 1
ATOM 683 O O . LEU A 1 85 ? 0.932 7.607 5.411 1.00 93.50 85 LEU A O 1
ATOM 687 N N . ALA A 1 86 ? 3.049 8.289 5.730 1.00 94.06 86 ALA A N 1
ATOM 688 C CA . ALA A 1 86 ? 2.763 9.037 6.954 1.00 94.06 86 ALA A CA 1
ATOM 689 C C . ALA A 1 86 ? 1.711 10.131 6.729 1.00 94.06 86 ALA A C 1
ATOM 691 O O . ALA A 1 86 ? 0.808 10.298 7.547 1.00 94.06 86 ALA A O 1
ATOM 692 N N . LYS A 1 87 ? 1.786 10.849 5.600 1.00 94.44 87 LYS A N 1
ATOM 693 C CA . LYS A 1 87 ? 0.804 11.877 5.242 1.00 94.44 87 LYS A CA 1
ATOM 694 C C . LYS A 1 87 ? -0.610 11.303 5.170 1.00 94.44 87 LYS A C 1
ATOM 696 O O . LYS A 1 87 ? -1.511 11.897 5.747 1.00 94.44 87 LYS A O 1
ATOM 701 N N . ILE A 1 88 ? -0.810 10.157 4.517 1.00 94.81 88 ILE A N 1
ATOM 702 C CA . ILE A 1 88 ? -2.139 9.529 4.405 1.00 94.81 88 ILE A CA 1
ATOM 703 C C . ILE A 1 88 ? -2.692 9.174 5.778 1.00 94.81 88 ILE A C 1
ATOM 705 O O . ILE A 1 88 ? -3.837 9.509 6.076 1.00 94.81 88 ILE A O 1
ATOM 709 N N . VAL A 1 89 ? -1.878 8.532 6.617 1.00 93.38 89 VAL A N 1
ATOM 710 C CA . VAL A 1 89 ? -2.294 8.119 7.962 1.00 93.38 89 VAL A CA 1
ATOM 711 C C . VAL A 1 89 ? -2.670 9.340 8.802 1.00 93.38 89 VAL A C 1
ATOM 713 O O . VAL A 1 89 ? -3.762 9.388 9.364 1.00 93.38 89 VAL A O 1
ATOM 716 N N . LEU A 1 90 ? -1.820 10.371 8.829 1.00 93.75 90 LEU A N 1
ATOM 717 C CA . LEU A 1 90 ? -2.067 11.588 9.605 1.00 93.75 90 LEU A CA 1
ATOM 718 C C . LEU A 1 90 ? -3.272 12.380 9.090 1.00 93.75 90 LEU A C 1
ATOM 720 O O . LEU A 1 90 ? -4.106 12.802 9.887 1.00 93.75 90 LEU A O 1
ATOM 724 N N . THR A 1 91 ? -3.403 12.561 7.772 1.00 92.81 91 THR A N 1
ATOM 725 C CA . THR A 1 91 ? -4.575 13.218 7.175 1.00 92.81 91 THR A CA 1
ATOM 726 C C . THR A 1 91 ? -5.849 12.454 7.509 1.00 92.81 91 THR A C 1
ATOM 728 O O . THR A 1 91 ? -6.864 13.071 7.836 1.00 92.81 91 THR A O 1
ATOM 731 N N . LYS A 1 92 ? -5.804 11.116 7.480 1.00 92.44 92 LYS A N 1
ATOM 732 C CA . LYS A 1 92 ? -6.966 10.303 7.814 1.00 92.44 92 LYS A CA 1
ATOM 733 C C . LYS A 1 92 ? -7.381 10.479 9.272 1.00 92.44 92 LYS A C 1
ATOM 735 O O . LYS A 1 92 ? -8.556 10.746 9.517 1.00 92.44 92 LYS A O 1
ATOM 740 N N . ILE A 1 93 ? -6.435 10.397 10.204 1.00 90.44 93 ILE A N 1
ATOM 741 C CA . ILE A 1 93 ? -6.692 10.616 11.634 1.00 90.44 93 ILE A CA 1
ATOM 742 C C . ILE A 1 93 ? -7.261 12.024 11.863 1.00 90.44 93 ILE A C 1
ATOM 744 O O . ILE A 1 93 ? -8.299 12.166 12.497 1.00 90.44 93 ILE A O 1
ATOM 748 N N . ALA A 1 94 ? -6.655 13.060 11.276 1.00 90.50 94 ALA A N 1
ATOM 749 C CA . ALA A 1 94 ? -7.127 14.438 11.425 1.00 90.50 94 ALA A CA 1
ATOM 750 C C . ALA A 1 94 ? -8.561 14.644 10.900 1.00 90.50 94 ALA A C 1
ATOM 752 O O . ALA A 1 94 ? -9.335 15.377 11.507 1.00 90.50 94 ALA A O 1
ATOM 753 N N . SER A 1 95 ? -8.934 13.971 9.804 1.00 87.62 95 SER A N 1
ATOM 754 C CA . SER A 1 95 ? -10.286 14.052 9.225 1.00 87.62 95 SER A CA 1
ATOM 755 C C . SER A 1 95 ? -11.382 13.362 10.048 1.00 87.62 95 SER A C 1
ATOM 757 O O . SER A 1 95 ? -12.556 13.544 9.749 1.00 87.62 95 SER A O 1
ATOM 759 N N . GLN A 1 96 ? -11.015 12.545 11.040 1.00 79.19 96 GLN A N 1
ATOM 760 C CA . GLN A 1 96 ? -11.949 11.830 11.920 1.00 79.19 96 GLN A CA 1
ATOM 761 C C . GLN A 1 96 ? -12.162 12.530 13.267 1.00 79.19 96 GLN A C 1
ATOM 763 O O . GLN A 1 96 ? -13.004 12.097 14.045 1.00 79.19 96 GLN A O 1
ATOM 768 N N . SER A 1 97 ? -11.403 13.590 13.557 1.00 68.69 97 SER A N 1
ATOM 769 C CA . SER A 1 97 ? -11.466 14.324 14.826 1.00 68.69 97 SER A CA 1
ATOM 770 C C . SER A 1 97 ? -12.544 15.421 14.851 1.00 68.69 97 SER A C 1
ATOM 772 O O . SER A 1 97 ? -12.414 16.382 15.611 1.00 68.69 97 SER A O 1
ATOM 774 N N . HIS A 1 98 ? -13.578 15.316 14.013 1.00 49.38 98 HIS A N 1
ATOM 775 C CA . HIS A 1 98 ? -14.763 16.185 13.953 1.00 49.38 98 HIS A CA 1
ATOM 776 C C . HIS A 1 98 ? -16.015 15.314 13.863 1.00 49.38 98 HIS A C 1
ATOM 778 O O . HIS A 1 98 ? -17.054 15.755 14.398 1.00 49.38 98 HIS A O 1
#

Radius of gyration: 14.8 Å; chains: 1; bounding box: 32×34×32 Å

Secondary structure (DSSP, 8-state):
-TTT-TT-BHHHHHHHHHHHH-TT--SEEEEE-SPPPHHHHHHHHHTT--PPB--HHHHHHTTPEEEEE--BPSSSS--B-HHHHHHHHHHHHHHT--

Foldseek 3Di:
DQPPAQQAAPLNVQVVVCVVPNADPAQEDEDEPDDDDPVLQVVCVVVNHHDHHHPPVSCVVSNHHYHYDHFADDDSDRDGDVVRVVVSVVVVVVVPPD